Protein AF-A0A940V8A6-F1 (afdb_monomer)

Sequence (140 aa):
CRFSRRRGALGLLIIQAALVVFIVLPLGIALIGYVDSQMTLFRAGEFLDEVLPQASICLDPDAVANGGQPADPAAVERLIRLHLEATMPDVLRGRLSIESVAYACESGAIPVVSCTVEIRPFYGDQVVLTRSAELFLLPA

Solvent-accessible surface area (backbone atoms only — not comparable to full-atom values): 8063 Å² total; per-residue (Å²): 126,71,69,63,56,53,52,52,50,53,51,49,50,52,53,51,51,48,47,39,62,72,46,50,46,54,53,48,52,52,50,52,37,48,52,52,23,52,50,50,53,50,50,54,51,52,50,47,68,57,47,51,53,58,54,42,73,75,53,62,61,67,41,57,74,68,72,41,80,72,74,58,66,69,57,52,38,52,50,50,52,54,48,52,67,71,70,54,52,75,89,44,58,94,29,54,44,83,73,49,62,49,78,48,72,53,95,93,51,77,35,33,43,34,42,31,31,40,35,53,44,87,53,76,72,76,43,78,49,74,50,73,34,71,42,75,81,74,83,129

Secondary structure (DSSP, 8-state):
-HHHHHHHHHHHHHHHHHHIIIIIHHHHHHHHHHHHHHHHHHHHHHHHHHHHHHGGGGS-HHHHHTTPPPS-HHHHHHHHHHHHHHH--TTTTTTEEEEEEEEE--TTSPPEEEEEEEE--SSSS-EEEEEEEE------

Mean predicted aligned error: 12.28 Å

Radius of gyration: 25.86 Å; Cα contacts (8 Å, |Δi|>4): 145; chains: 1; bounding box: 54×24×81 Å

Foldseek 3Di:
DVVVVVVVVVVVVVVVVCCCVVPVVVVVVVVVLVVLLVVLVVVVVVLCVVLQQVLLVVWPLVCVVVVHDTDDQVVSFVVSVVSCVVPPDPSQVVQKDWPDWDWDDDVPDQIKIKTWIWGHGSDDDIDIDIDMDGNDDDDD

Nearest PDB structures (foldseek):
  2n6f-assembly1_A  TM=6.734E-01  e=2.182E+00  Homo sapiens
  6dr9-assembly1_A  TM=4.992E-01  e=1.409E+00  Yersinia pestis
  6dr7-assembly1_A  TM=5.445E-01  e=1.409E+00  Yersinia pestis
  6ta7-assembly3_C  TM=3.965E-01  e=3.378E+00  Homo sapiens
  3k7c-assembly2_B  TM=3.285E-01  e=7.148E+00  Campylobacter jejuni

Structure (mmCIF, N/CA/C/O backbone):
data_AF-A0A940V8A6-F1
#
_entry.id   AF-A0A940V8A6-F1
#
loop_
_atom_site.group_PDB
_atom_site.id
_atom_site.type_symbol
_atom_site.label_atom_id
_atom_site.label_alt_id
_atom_site.label_comp_id
_atom_site.label_asym_id
_atom_site.label_entity_id
_atom_site.label_seq_id
_atom_site.pdbx_PDB_ins_code
_atom_site.Cartn_x
_atom_site.Cartn_y
_atom_site.Cartn_z
_atom_site.occupancy
_atom_site.B_iso_or_equiv
_atom_site.auth_seq_id
_atom_site.auth_comp_id
_atom_site.auth_asym_id
_atom_site.auth_atom_id
_atom_site.pdbx_PDB_model_num
ATOM 1 N N . CYS A 1 1 ? 34.430 13.789 -51.206 1.00 51.25 1 CYS A N 1
ATOM 2 C CA . CYS A 1 1 ? 34.362 13.702 -49.724 1.00 51.25 1 CYS A CA 1
ATOM 3 C C . CYS A 1 1 ? 32.961 13.817 -49.077 1.00 51.25 1 CYS A C 1
ATOM 5 O O . CYS A 1 1 ? 32.877 13.681 -47.864 1.00 51.25 1 CYS A O 1
ATOM 7 N N . ARG A 1 2 ? 31.841 14.010 -49.806 1.00 50.94 2 ARG A N 1
ATOM 8 C CA . ARG A 1 2 ? 30.486 14.094 -49.190 1.00 50.94 2 ARG A CA 1
ATOM 9 C C . ARG A 1 2 ? 29.809 12.740 -48.900 1.00 50.94 2 ARG A C 1
ATOM 11 O O . ARG A 1 2 ? 28.994 12.660 -47.989 1.00 50.94 2 ARG A O 1
ATOM 18 N N . PHE A 1 3 ? 30.158 11.680 -49.632 1.00 46.31 3 PHE A N 1
ATOM 19 C CA . PHE A 1 3 ? 29.506 10.363 -49.515 1.00 46.31 3 PHE A CA 1
ATOM 20 C C . PHE A 1 3 ? 29.928 9.571 -48.260 1.00 46.31 3 PHE A C 1
ATOM 22 O O . PHE A 1 3 ? 29.106 8.893 -47.650 1.00 46.31 3 PHE A O 1
ATOM 29 N N . SER A 1 4 ? 31.186 9.719 -47.825 1.00 54.06 4 SER A N 1
ATOM 30 C CA . SER A 1 4 ? 31.716 9.097 -46.598 1.00 54.06 4 SER A CA 1
ATOM 31 C C . SER A 1 4 ? 31.097 9.705 -45.326 1.00 54.06 4 SER A C 1
ATOM 33 O O . SER A 1 4 ? 30.669 8.963 -44.445 1.00 54.06 4 SER A O 1
ATOM 35 N N . ARG A 1 5 ? 30.911 11.037 -45.273 1.00 54.81 5 ARG A N 1
ATOM 36 C CA . ARG A 1 5 ? 30.234 11.711 -44.144 1.00 54.81 5 ARG A CA 1
ATOM 37 C C . ARG A 1 5 ? 28.767 11.294 -43.975 1.00 54.81 5 ARG A C 1
ATOM 39 O O . ARG A 1 5 ? 28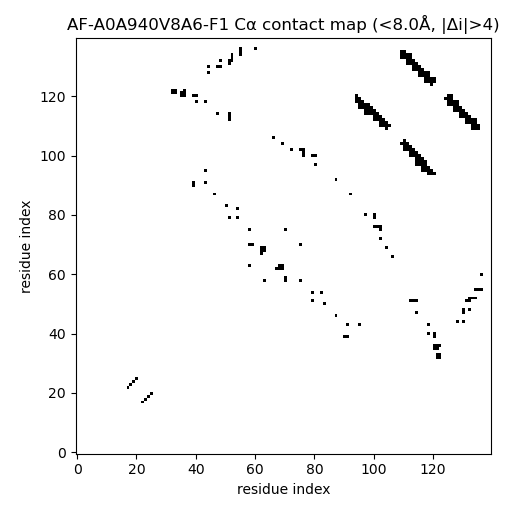.314 11.162 -42.846 1.00 54.81 5 ARG A O 1
ATOM 46 N N . ARG A 1 6 ? 28.031 11.049 -45.070 1.00 56.25 6 ARG A N 1
ATOM 47 C CA . ARG A 1 6 ? 26.626 10.589 -45.008 1.00 56.25 6 ARG A CA 1
ATOM 48 C C . ARG A 1 6 ? 26.488 9.152 -44.494 1.00 56.25 6 ARG A C 1
ATOM 50 O O . ARG A 1 6 ? 25.566 8.882 -43.735 1.00 56.25 6 ARG A O 1
ATOM 57 N N . ARG A 1 7 ? 27.410 8.250 -44.858 1.00 58.41 7 ARG A N 1
ATOM 58 C CA . ARG A 1 7 ? 27.439 6.875 -44.318 1.00 58.41 7 ARG A CA 1
ATOM 59 C C . ARG A 1 7 ? 27.826 6.846 -42.837 1.00 58.41 7 ARG A C 1
ATOM 61 O O . ARG A 1 7 ? 27.218 6.098 -42.083 1.00 58.41 7 ARG A O 1
ATOM 68 N N . GLY A 1 8 ? 28.759 7.705 -42.415 1.00 65.56 8 GLY A N 1
ATOM 69 C CA . GLY A 1 8 ? 29.091 7.886 -40.997 1.00 65.56 8 GLY A CA 1
ATOM 70 C C . GLY A 1 8 ? 27.910 8.402 -40.167 1.00 65.56 8 GLY A C 1
ATOM 71 O O . GLY A 1 8 ? 27.650 7.879 -39.090 1.00 65.56 8 GLY A O 1
ATOM 72 N N . ALA A 1 9 ? 27.143 9.363 -40.696 1.00 73.75 9 ALA A N 1
ATOM 73 C CA . ALA A 1 9 ? 25.949 9.889 -40.028 1.00 73.75 9 ALA A CA 1
ATOM 74 C C . ALA A 1 9 ? 24.815 8.853 -39.917 1.00 73.75 9 ALA A C 1
ATOM 76 O O . ALA A 1 9 ? 24.196 8.741 -38.865 1.00 73.75 9 ALA A O 1
ATOM 77 N N . LEU A 1 10 ? 24.572 8.060 -40.969 1.00 76.50 10 LEU A N 1
ATOM 78 C CA . LEU A 1 10 ? 23.595 6.962 -40.932 1.00 76.50 10 LEU A CA 1
ATOM 79 C C . LEU A 1 10 ? 23.984 5.876 -39.921 1.00 76.50 10 LEU A C 1
ATOM 81 O O . LEU A 1 10 ? 23.131 5.416 -39.170 1.00 76.50 10 LEU A O 1
ATOM 85 N N . GLY A 1 11 ? 25.267 5.503 -39.860 1.00 76.94 11 GLY A N 1
ATOM 86 C CA . GLY A 1 11 ? 25.763 4.558 -38.856 1.00 76.94 11 GLY A CA 1
ATOM 87 C C . GLY A 1 11 ? 25.581 5.077 -37.428 1.00 76.94 11 GLY A C 1
ATOM 88 O O . GLY A 1 11 ? 25.126 4.337 -36.561 1.00 76.94 11 GLY A O 1
ATOM 89 N N . LEU A 1 12 ? 25.855 6.364 -37.199 1.00 83.06 12 LEU A N 1
ATOM 90 C CA . LEU A 1 12 ? 25.670 6.995 -35.893 1.00 83.06 12 LEU A CA 1
ATOM 91 C C . LEU A 1 12 ? 24.193 7.017 -35.463 1.00 83.06 12 LEU A C 1
ATOM 93 O O . LEU A 1 12 ? 23.896 6.712 -34.314 1.00 83.06 12 LEU A O 1
ATOM 97 N N . LEU A 1 13 ? 23.268 7.296 -36.390 1.00 86.38 13 LEU A N 1
ATOM 98 C CA . LEU A 1 13 ? 21.825 7.257 -36.124 1.00 86.38 13 LEU A CA 1
ATOM 99 C C . LEU A 1 13 ? 21.336 5.852 -35.757 1.00 86.38 13 LEU A C 1
ATOM 101 O O . LEU A 1 13 ? 20.522 5.714 -34.850 1.00 86.38 13 LEU A O 1
ATOM 105 N N . ILE A 1 14 ? 21.841 4.810 -36.425 1.00 88.25 14 ILE A N 1
ATOM 106 C CA . ILE A 1 14 ? 21.484 3.417 -36.114 1.00 88.25 14 ILE A CA 1
ATOM 107 C C . ILE A 1 14 ? 21.997 3.031 -34.727 1.00 88.25 14 ILE A C 1
ATOM 109 O O . ILE A 1 14 ? 21.250 2.455 -33.942 1.00 88.25 14 ILE A O 1
ATOM 113 N N . ILE A 1 15 ? 23.245 3.380 -34.403 1.00 87.94 15 ILE A N 1
ATOM 114 C CA . ILE A 1 15 ? 23.818 3.126 -33.075 1.00 87.94 15 ILE A CA 1
ATOM 115 C C . ILE A 1 15 ? 23.013 3.865 -32.005 1.00 87.94 15 ILE A C 1
ATOM 117 O O . ILE A 1 15 ? 22.683 3.280 -30.980 1.00 87.94 15 ILE A O 1
ATOM 121 N N . GLN A 1 16 ? 22.646 5.123 -32.249 1.00 85.94 16 GLN A N 1
ATOM 122 C CA . GLN A 1 16 ? 21.858 5.917 -31.312 1.00 85.94 16 GLN A CA 1
ATOM 123 C C . GLN A 1 16 ? 20.445 5.349 -31.129 1.00 85.94 16 GLN A C 1
ATOM 125 O O . GLN A 1 16 ? 19.980 5.238 -29.999 1.00 85.94 16 GLN A O 1
ATOM 130 N N . ALA A 1 17 ? 19.786 4.923 -32.209 1.00 88.44 17 ALA A N 1
ATOM 131 C CA . ALA A 1 17 ? 18.489 4.258 -32.135 1.00 88.44 17 ALA A CA 1
ATOM 132 C C . ALA A 1 17 ? 18.576 2.932 -31.365 1.00 88.44 17 ALA A C 1
ATOM 134 O O . ALA A 1 17 ? 17.754 2.680 -30.490 1.00 88.44 17 ALA A O 1
ATOM 135 N N . ALA A 1 18 ? 19.602 2.119 -31.628 1.00 88.50 18 ALA A N 1
ATOM 136 C CA . ALA A 1 18 ? 19.841 0.883 -30.891 1.00 88.50 18 ALA A CA 1
ATOM 137 C C . ALA A 1 18 ? 20.090 1.160 -29.400 1.00 88.50 18 ALA A C 1
ATOM 139 O O . ALA A 1 18 ? 19.501 0.505 -28.547 1.00 88.50 18 ALA A O 1
ATOM 140 N N . LEU A 1 19 ? 20.892 2.170 -29.066 1.00 91.50 19 LEU A N 1
ATOM 141 C CA . LEU A 1 19 ? 21.164 2.556 -27.681 1.00 91.50 19 LEU A CA 1
ATOM 142 C C . LEU A 1 19 ? 19.881 3.011 -26.970 1.00 91.50 19 LEU A C 1
ATOM 144 O O . LEU A 1 19 ? 19.631 2.629 -25.829 1.00 91.50 19 LEU A O 1
ATOM 148 N N . VAL A 1 20 ? 19.018 3.758 -27.659 1.00 90.12 20 VAL A N 1
ATOM 149 C CA . VAL A 1 20 ? 17.714 4.147 -27.114 1.00 90.12 20 VAL A CA 1
ATOM 150 C C . VAL A 1 20 ? 16.826 2.925 -26.878 1.00 90.12 20 VAL A C 1
ATOM 152 O O . VAL A 1 20 ? 16.281 2.787 -25.791 1.00 90.12 20 VAL A O 1
ATOM 155 N N . VAL A 1 21 ? 16.707 2.018 -27.846 1.00 92.69 21 VAL A N 1
ATOM 156 C CA . VAL A 1 21 ? 15.806 0.857 -27.749 1.00 92.69 21 VAL A CA 1
ATOM 157 C C . VAL A 1 21 ? 16.290 -0.171 -26.726 1.00 92.69 21 VAL A C 1
ATOM 159 O O . VAL A 1 21 ? 15.478 -0.711 -25.984 1.00 92.69 21 VAL A O 1
ATOM 162 N N . PHE A 1 22 ? 17.593 -0.441 -26.669 1.00 91.81 22 PHE A N 1
ATOM 163 C CA . PHE A 1 22 ? 18.145 -1.506 -25.828 1.00 91.81 22 PHE A CA 1
ATOM 164 C C . PHE A 1 22 ? 18.612 -1.038 -24.454 1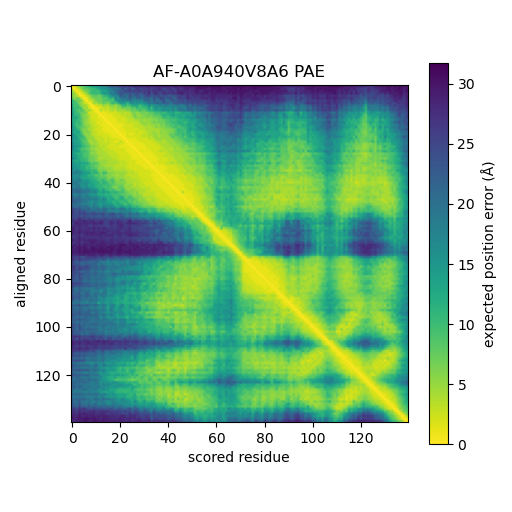.00 91.81 22 PHE A C 1
ATOM 166 O O . PHE A 1 22 ? 18.761 -1.870 -23.564 1.00 91.81 22 PHE A O 1
ATOM 173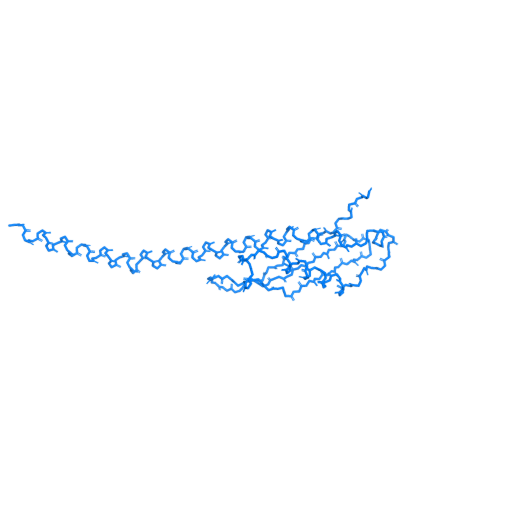 N N . ILE A 1 23 ? 18.854 0.261 -24.264 1.00 90.75 23 ILE A N 1
ATOM 174 C CA . ILE A 1 23 ? 19.335 0.792 -22.983 1.00 90.75 23 ILE A CA 1
ATOM 175 C C . ILE A 1 23 ? 18.329 1.780 -22.410 1.00 90.75 23 ILE A C 1
ATOM 177 O O . ILE A 1 23 ? 17.786 1.540 -21.337 1.00 90.75 23 ILE A O 1
ATOM 181 N N . VAL A 1 24 ? 18.049 2.877 -23.115 1.00 90.31 24 VAL A N 1
ATOM 182 C CA . VAL A 1 24 ? 17.253 3.980 -22.545 1.00 90.31 24 VAL A CA 1
ATOM 183 C C . VAL A 1 24 ? 15.808 3.561 -22.280 1.00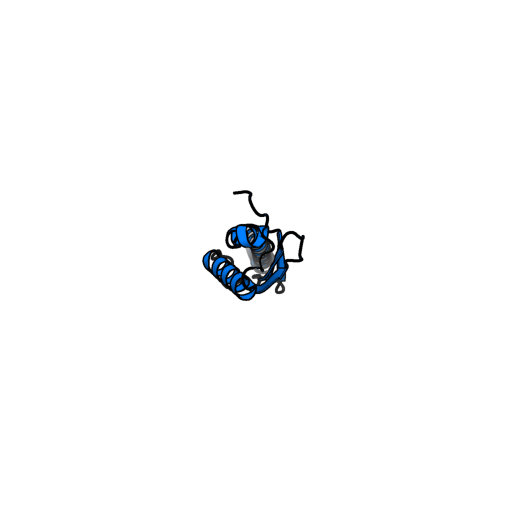 90.31 24 VAL A C 1
ATOM 185 O O . VAL A 1 24 ? 15.276 3.839 -21.210 1.00 90.31 24 VAL A O 1
ATOM 188 N N . LEU A 1 25 ? 15.179 2.876 -23.231 1.00 89.06 25 LEU A N 1
ATOM 189 C CA . LEU A 1 25 ? 13.790 2.444 -23.141 1.00 89.06 25 LEU A CA 1
ATOM 190 C C . LEU A 1 25 ? 13.560 1.435 -22.000 1.00 89.06 25 LEU A C 1
ATOM 192 O O . LEU A 1 25 ? 12.706 1.716 -21.160 1.00 89.06 25 LEU A O 1
ATOM 196 N N . PRO A 1 26 ? 14.299 0.309 -21.893 1.00 88.81 26 PRO A N 1
ATOM 197 C CA . PRO A 1 26 ? 14.103 -0.626 -20.788 1.00 88.81 26 PRO A CA 1
ATOM 198 C C . PRO A 1 26 ? 14.444 -0.001 -19.435 1.00 88.81 26 PRO A C 1
ATOM 200 O O . PRO A 1 26 ? 13.727 -0.249 -18.468 1.00 88.81 26 PRO A O 1
ATOM 203 N N . LEU A 1 27 ? 15.471 0.856 -19.360 1.00 89.50 27 LEU A N 1
ATOM 204 C CA . LEU A 1 27 ? 15.796 1.572 -18.126 1.00 89.50 27 LEU A CA 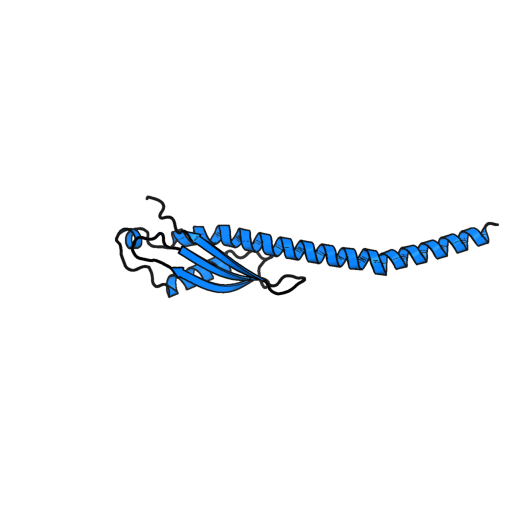1
ATOM 205 C C . LEU A 1 27 ? 14.666 2.530 -17.721 1.00 89.50 27 LEU A C 1
ATOM 207 O O . LEU A 1 27 ? 14.300 2.591 -16.551 1.00 89.50 27 LEU A O 1
ATOM 211 N N . GLY A 1 28 ? 14.082 3.244 -18.686 1.00 87.50 28 GLY A N 1
ATOM 212 C CA . GLY A 1 28 ? 12.943 4.131 -18.463 1.00 87.50 28 GLY A CA 1
ATOM 213 C C . GLY A 1 28 ? 11.703 3.378 -17.985 1.00 87.50 28 GLY A C 1
ATOM 214 O O . GLY A 1 28 ? 11.084 3.790 -17.008 1.00 87.50 28 GLY A O 1
ATOM 215 N N . ILE A 1 29 ? 11.373 2.247 -18.616 1.00 87.69 29 ILE A N 1
ATOM 216 C CA . ILE A 1 29 ? 10.250 1.389 -18.203 1.00 87.69 29 ILE A CA 1
ATOM 217 C C . ILE A 1 29 ? 10.473 0.858 -16.782 1.00 87.69 29 ILE A C 1
ATOM 219 O O . ILE A 1 29 ? 9.567 0.942 -15.954 1.00 87.69 29 ILE A O 1
ATOM 223 N N . ALA A 1 30 ? 11.678 0.367 -16.478 1.00 84.31 30 ALA A N 1
ATOM 224 C CA . ALA A 1 30 ? 12.018 -0.130 -15.148 1.00 84.31 30 ALA A CA 1
ATOM 225 C C . ALA A 1 30 ? 11.919 0.973 -14.084 1.00 84.31 30 ALA A C 1
ATOM 227 O O . ALA A 1 30 ? 11.360 0.747 -13.013 1.00 84.31 30 ALA A O 1
ATOM 228 N N . LEU A 1 31 ? 12.405 2.181 -14.389 1.00 87.56 31 LEU A N 1
ATOM 229 C CA . LEU A 1 31 ? 12.341 3.317 -13.473 1.00 87.56 31 LEU A CA 1
ATOM 230 C C . LEU A 1 31 ? 10.894 3.750 -13.209 1.00 87.56 31 LEU A C 1
ATOM 232 O O . LEU A 1 31 ? 10.527 3.966 -12.057 1.00 87.56 31 LEU A O 1
ATOM 236 N N . ILE A 1 32 ? 10.063 3.838 -14.251 1.00 86.94 32 ILE A N 1
ATOM 237 C CA . ILE A 1 32 ? 8.639 4.173 -14.112 1.00 86.94 32 ILE A CA 1
ATOM 238 C C . ILE A 1 32 ? 7.928 3.115 -13.261 1.00 86.94 32 ILE A C 1
ATOM 240 O O . ILE A 1 32 ? 7.214 3.471 -12.329 1.00 86.94 32 ILE A O 1
ATOM 244 N N . GLY A 1 33 ? 8.163 1.826 -13.529 1.00 83.56 33 GLY A N 1
ATOM 245 C CA . GLY A 1 33 ? 7.578 0.732 -12.750 1.00 83.56 33 GLY A CA 1
ATOM 246 C C . GLY A 1 33 ? 8.015 0.737 -11.282 1.00 83.56 33 GLY A C 1
ATOM 247 O O . GLY A 1 33 ? 7.202 0.490 -10.389 1.00 83.56 33 GLY A O 1
ATOM 248 N N . TYR A 1 34 ? 9.281 1.072 -11.018 1.00 82.62 34 TYR A N 1
ATOM 249 C CA . TYR A 1 34 ? 9.803 1.219 -9.661 1.00 82.62 34 TYR A CA 1
ATOM 250 C C . TYR A 1 34 ? 9.140 2.384 -8.917 1.00 82.62 34 TYR A C 1
ATOM 252 O O . TYR A 1 34 ? 8.666 2.209 -7.795 1.00 82.62 34 TYR A O 1
ATOM 260 N N . VAL A 1 35 ? 9.060 3.561 -9.546 1.00 85.56 35 VAL A N 1
ATOM 261 C CA . VAL A 1 35 ? 8.426 4.747 -8.951 1.00 85.56 35 VAL A CA 1
ATOM 262 C C . VAL A 1 35 ? 6.934 4.510 -8.703 1.00 85.56 35 VAL A C 1
ATOM 264 O O . VAL A 1 35 ? 6.450 4.843 -7.624 1.00 85.56 35 VAL A O 1
ATOM 267 N N . ASP A 1 36 ? 6.216 3.884 -9.641 1.00 83.81 36 ASP A N 1
ATOM 268 C CA . ASP A 1 36 ? 4.798 3.525 -9.469 1.00 83.81 36 ASP A CA 1
ATOM 269 C C . ASP A 1 36 ? 4.590 2.583 -8.274 1.00 83.81 36 ASP A C 1
ATOM 271 O O . ASP A 1 36 ? 3.692 2.783 -7.454 1.00 83.81 36 ASP A O 1
ATOM 275 N N . SER A 1 37 ? 5.469 1.589 -8.127 1.00 79.88 37 SER A N 1
ATOM 276 C CA . SER A 1 37 ? 5.417 0.627 -7.021 1.00 79.88 37 SER A CA 1
ATOM 277 C C . SER A 1 37 ? 5.664 1.304 -5.669 1.00 79.88 37 SER A C 1
ATOM 279 O O . SER A 1 37 ? 4.904 1.086 -4.727 1.00 79.88 37 SER A O 1
ATOM 281 N N . GLN A 1 38 ? 6.662 2.189 -5.581 1.00 82.62 38 GLN A N 1
ATOM 282 C CA . GLN A 1 38 ? 6.931 2.973 -4.369 1.00 82.62 38 GLN A CA 1
ATOM 283 C C . GLN A 1 38 ? 5.769 3.912 -4.024 1.00 82.62 38 GLN A C 1
ATOM 285 O O . GLN A 1 38 ? 5.352 3.987 -2.870 1.00 82.62 38 GLN A O 1
ATOM 290 N N . MET A 1 39 ? 5.192 4.581 -5.025 1.00 84.62 39 MET A N 1
ATOM 291 C CA . MET A 1 39 ? 4.044 5.464 -4.820 1.00 84.62 39 MET A CA 1
ATOM 292 C C . MET A 1 39 ? 2.804 4.686 -4.361 1.00 84.62 39 MET A C 1
ATOM 294 O O . MET A 1 39 ? 2.056 5.169 -3.514 1.00 84.62 39 MET A O 1
ATOM 298 N N . THR A 1 40 ? 2.598 3.472 -4.883 1.00 82.12 40 THR A N 1
ATOM 299 C CA . THR A 1 40 ? 1.514 2.571 -4.458 1.00 82.12 40 THR A CA 1
ATOM 300 C C . THR A 1 40 ? 1.677 2.187 -2.988 1.00 82.12 40 THR A C 1
ATOM 302 O O . THR A 1 40 ? 0.719 2.292 -2.228 1.00 82.12 40 THR A O 1
ATOM 305 N N . LEU A 1 41 ? 2.889 1.803 -2.567 1.00 82.56 41 LEU A N 1
ATOM 306 C CA . LEU A 1 41 ? 3.187 1.473 -1.169 1.00 82.56 41 LEU A CA 1
ATOM 307 C C . LEU A 1 41 ? 2.970 2.671 -0.240 1.00 82.56 41 LEU A C 1
ATOM 309 O O . LEU A 1 41 ? 2.345 2.530 0.809 1.00 82.56 41 LEU A O 1
ATOM 313 N N . PHE A 1 42 ? 3.446 3.852 -0.640 1.00 84.19 42 PHE A N 1
ATOM 314 C CA . PHE A 1 42 ? 3.277 5.072 0.142 1.00 84.19 42 PHE A CA 1
ATOM 315 C C . PHE A 1 42 ? 1.796 5.426 0.316 1.00 84.19 42 PHE A C 1
ATOM 317 O O . PHE A 1 42 ? 1.339 5.609 1.440 1.00 84.19 42 PHE A O 1
ATOM 324 N N . ARG A 1 43 ? 1.024 5.426 -0.779 1.00 83.69 43 ARG A N 1
ATOM 325 C CA . ARG A 1 43 ? -0.420 5.704 -0.747 1.00 83.69 43 ARG A CA 1
ATOM 326 C C . ARG A 1 43 ? -1.207 4.667 0.043 1.00 83.69 43 ARG A C 1
ATOM 328 O O . ARG A 1 43 ? -2.174 5.028 0.696 1.00 83.69 43 ARG A O 1
ATOM 335 N N . ALA A 1 44 ? -0.821 3.395 -0.019 1.00 79.81 44 ALA A N 1
ATOM 336 C CA . ALA A 1 44 ? -1.443 2.349 0.786 1.00 79.81 44 ALA A CA 1
ATOM 337 C C . ALA A 1 44 ? -1.203 2.566 2.285 1.00 79.81 44 ALA A C 1
ATOM 339 O O . ALA A 1 44 ? -2.123 2.399 3.080 1.00 79.81 44 ALA A O 1
ATOM 340 N N . GLY A 1 45 ? 0.016 2.970 2.660 1.00 81.44 45 GLY A N 1
ATOM 341 C CA . GLY A 1 45 ? 0.343 3.335 4.036 1.00 81.44 45 GLY A CA 1
ATOM 342 C C . GLY A 1 45 ? -0.446 4.552 4.513 1.00 81.44 45 GLY A C 1
ATOM 343 O O . GLY A 1 45 ? -1.089 4.474 5.550 1.00 81.44 45 GLY A O 1
ATOM 344 N N . GLU A 1 46 ? -0.451 5.629 3.727 1.00 84.88 46 GLU A N 1
ATOM 345 C CA . GLU A 1 46 ? -1.192 6.860 4.032 1.00 84.88 46 GLU A CA 1
ATOM 346 C C . GLU A 1 46 ? -2.703 6.603 4.148 1.00 84.88 46 GLU A C 1
ATOM 348 O O . GLU A 1 46 ? -3.332 7.049 5.101 1.00 84.88 46 GLU A O 1
ATOM 353 N N . PHE A 1 47 ? -3.271 5.801 3.243 1.00 81.62 47 PHE A N 1
ATOM 354 C CA . PHE A 1 47 ? -4.678 5.405 3.291 1.00 81.62 47 PHE A CA 1
ATOM 355 C C . PHE A 1 47 ? -5.023 4.626 4.566 1.00 81.62 47 PHE A C 1
ATOM 357 O O . PHE A 1 47 ? -6.043 4.890 5.197 1.00 81.62 47 PHE A O 1
ATOM 364 N N . LEU A 1 48 ? -4.177 3.676 4.973 1.00 77.44 48 LEU A N 1
ATOM 365 C CA . LEU A 1 48 ? -4.387 2.948 6.223 1.00 77.44 48 LEU A CA 1
ATOM 366 C C . LEU A 1 48 ? -4.249 3.857 7.442 1.00 77.44 48 LEU A C 1
ATOM 368 O O . LEU A 1 48 ? -5.074 3.764 8.347 1.00 77.44 48 LEU A O 1
ATOM 372 N N . ASP A 1 49 ? -3.247 4.736 7.450 1.00 80.31 49 ASP A N 1
ATOM 373 C CA . ASP A 1 49 ? -3.030 5.704 8.525 1.00 80.31 49 ASP A CA 1
ATOM 374 C C . ASP A 1 49 ? -4.208 6.703 8.636 1.00 80.31 49 ASP A C 1
ATOM 376 O O . ASP A 1 49 ? -4.504 7.165 9.735 1.00 80.31 49 ASP A O 1
ATOM 380 N N . GLU A 1 50 ? -4.925 7.001 7.543 1.00 78.88 50 GLU A N 1
ATOM 381 C CA . GLU A 1 50 ? -6.128 7.851 7.543 1.00 78.88 50 GLU A CA 1
ATOM 382 C C . GLU A 1 50 ? -7.399 7.097 7.979 1.00 78.88 50 GLU A C 1
ATOM 384 O O . GLU A 1 50 ? -8.192 7.612 8.770 1.00 78.88 50 GLU A O 1
ATOM 389 N N . VAL A 1 51 ? -7.602 5.868 7.494 1.00 73.75 51 VAL A N 1
ATOM 390 C CA . VAL A 1 51 ? -8.849 5.111 7.708 1.00 73.75 51 VAL A CA 1
ATOM 391 C C . VAL A 1 51 ? -8.906 4.432 9.077 1.00 73.75 51 VAL A C 1
ATOM 393 O O . VAL A 1 51 ? -9.962 4.414 9.711 1.00 73.75 51 VAL A O 1
ATOM 396 N N . LEU A 1 52 ? -7.788 3.882 9.562 1.00 72.06 52 LEU A N 1
ATOM 397 C CA . LEU A 1 52 ? -7.720 3.190 10.855 1.00 72.06 52 LEU A CA 1
ATOM 398 C C . LEU A 1 52 ? -8.209 4.046 12.040 1.00 72.06 52 LEU A C 1
ATOM 400 O O . LEU A 1 52 ? -9.049 3.563 12.801 1.00 72.06 52 LEU A O 1
ATOM 404 N N . PRO A 1 53 ? -7.758 5.303 12.214 1.00 66.88 53 PRO A N 1
ATOM 405 C CA . PRO A 1 53 ? -8.263 6.151 13.287 1.00 66.88 53 PRO A CA 1
ATOM 406 C C . PRO A 1 53 ? -9.707 6.603 13.052 1.00 66.88 53 PRO A C 1
ATOM 408 O O . PRO A 1 53 ? -10.423 6.806 14.023 1.00 66.88 53 PRO A O 1
ATOM 411 N N . GLN A 1 54 ? -10.199 6.713 11.814 1.00 61.53 54 GLN A N 1
ATOM 412 C CA . GLN A 1 54 ? -11.617 7.023 11.571 1.00 61.53 54 GLN A CA 1
ATOM 413 C C . GLN A 1 54 ? -12.539 5.856 11.941 1.00 61.53 54 GLN A C 1
ATOM 415 O O . GLN A 1 54 ? -13.631 6.077 12.462 1.00 61.53 54 GLN A O 1
ATOM 420 N N . ALA A 1 55 ? -12.080 4.613 11.777 1.00 57.72 55 ALA A N 1
ATOM 421 C CA . ALA A 1 55 ? -12.805 3.435 12.245 1.00 57.72 55 ALA A CA 1
ATOM 422 C C . ALA A 1 55 ? -12.949 3.383 13.782 1.00 57.72 55 ALA A C 1
ATOM 424 O O . ALA A 1 55 ? -13.825 2.678 14.286 1.00 57.72 55 ALA A O 1
ATOM 425 N N . SER A 1 56 ? -12.155 4.166 14.529 1.00 56.12 56 SER A N 1
ATOM 426 C CA . SER A 1 56 ? -12.309 4.312 15.984 1.00 56.12 56 SER A CA 1
ATOM 427 C C . SER A 1 56 ? -13.631 4.949 16.406 1.00 56.12 56 SER A C 1
ATOM 429 O O . SER A 1 56 ? -14.148 4.635 17.474 1.00 56.12 56 SER A O 1
ATOM 431 N N . ILE A 1 57 ? -14.219 5.775 15.534 1.00 53.28 57 ILE A N 1
ATOM 432 C CA . ILE A 1 57 ? -15.487 6.481 15.767 1.00 53.28 57 ILE A CA 1
ATOM 433 C C . ILE A 1 57 ? -16.661 5.488 15.851 1.00 53.28 57 ILE A C 1
ATOM 435 O O . ILE A 1 57 ? -17.723 5.811 16.374 1.00 53.28 57 ILE A O 1
ATOM 439 N N . CYS A 1 58 ? -16.481 4.261 15.354 1.00 52.84 58 CYS A N 1
ATOM 440 C CA . CYS A 1 58 ? -17.509 3.223 15.358 1.00 52.84 58 CYS A CA 1
ATOM 441 C C . CYS A 1 58 ? -17.516 2.349 16.623 1.00 52.84 58 CYS A C 1
ATOM 443 O O . CYS A 1 58 ? -18.329 1.428 16.712 1.00 52.84 58 CYS A O 1
ATOM 445 N N . LEU A 1 59 ? -16.630 2.607 17.586 1.00 58.56 59 LEU A N 1
ATOM 446 C CA . LEU A 1 59 ? -16.680 1.983 18.905 1.00 58.56 59 LEU A CA 1
ATOM 447 C C . LEU A 1 59 ? -17.609 2.797 19.794 1.00 58.56 59 LEU A C 1
ATOM 449 O O . LEU A 1 59 ? -17.472 4.012 19.855 1.00 58.56 59 LEU A O 1
ATOM 453 N N . ASP A 1 60 ? -18.538 2.127 20.476 1.00 55.81 60 ASP A N 1
ATOM 454 C CA . ASP A 1 60 ? -19.422 2.766 21.450 1.00 55.81 60 ASP A CA 1
ATOM 455 C C . ASP A 1 60 ? -18.570 3.330 22.607 1.00 55.81 60 ASP A C 1
ATOM 457 O O . ASP A 1 60 ? -18.039 2.553 23.414 1.00 55.81 60 ASP A O 1
ATOM 461 N N . PRO A 1 61 ? -18.376 4.661 22.670 1.00 53.56 61 PRO A N 1
ATOM 462 C CA . PRO A 1 61 ? -17.450 5.267 23.615 1.00 53.56 61 PRO A CA 1
ATOM 463 C C . PRO A 1 61 ? -17.937 5.098 25.056 1.00 53.56 61 PRO A C 1
ATOM 465 O O . PRO A 1 61 ? -17.115 4.984 25.965 1.00 53.56 61 PRO A O 1
ATOM 468 N N . ASP A 1 62 ? -19.254 4.992 25.259 1.00 53.50 62 ASP A N 1
ATOM 469 C CA . ASP A 1 62 ? -19.870 4.794 26.566 1.00 53.50 62 ASP A CA 1
ATOM 470 C C . ASP A 1 62 ? -19.691 3.351 27.051 1.00 53.50 62 ASP A C 1
ATOM 472 O O . ASP A 1 62 ? -19.438 3.121 28.235 1.00 53.50 62 ASP A O 1
ATOM 476 N N . ALA A 1 63 ? -19.754 2.359 26.158 1.00 52.59 63 ALA A N 1
ATOM 477 C CA . ALA A 1 63 ? -19.481 0.966 26.516 1.00 52.59 63 ALA A CA 1
ATOM 478 C C . ALA A 1 63 ? -18.008 0.757 26.906 1.00 52.59 63 ALA A C 1
ATOM 480 O O . ALA A 1 63 ? -17.728 0.090 27.901 1.00 52.59 63 ALA A O 1
ATOM 481 N N . VAL A 1 64 ? -17.071 1.376 26.180 1.00 55.22 64 VAL A N 1
ATOM 482 C CA . VAL A 1 64 ? -15.630 1.283 26.475 1.00 55.22 64 VAL A CA 1
ATOM 483 C C . VAL A 1 64 ? -15.272 2.054 27.753 1.00 55.22 64 VAL A C 1
ATOM 485 O O . VAL A 1 64 ? -14.541 1.532 28.597 1.00 55.22 64 VAL A O 1
ATOM 488 N N . ALA A 1 65 ? -15.822 3.258 27.952 1.00 52.12 65 ALA A N 1
ATOM 489 C CA . ALA A 1 65 ? -15.570 4.071 29.146 1.00 52.12 65 ALA A CA 1
ATOM 490 C C . ALA A 1 65 ? -16.123 3.440 30.438 1.00 52.12 65 ALA A C 1
ATOM 492 O O . ALA A 1 65 ? -15.541 3.615 31.508 1.00 52.12 65 ALA A O 1
ATOM 493 N N . ASN A 1 66 ? -17.210 2.668 30.346 1.00 53.22 66 ASN A N 1
ATOM 494 C CA . ASN A 1 66 ? -17.829 1.997 31.492 1.00 53.22 66 ASN A CA 1
ATOM 495 C C . ASN A 1 66 ? -17.245 0.602 31.792 1.00 53.22 66 ASN A C 1
ATOM 497 O O . ASN A 1 66 ? -17.810 -0.138 32.599 1.00 53.22 66 ASN A O 1
ATOM 501 N N . GLY A 1 67 ? -16.134 0.213 31.148 1.00 48.47 67 GLY A N 1
ATOM 502 C CA . GLY A 1 67 ? -15.566 -1.136 31.283 1.00 48.47 67 GLY A CA 1
ATOM 503 C C . GLY A 1 67 ? -16.495 -2.233 30.750 1.00 48.47 67 GLY A C 1
ATOM 504 O O . GLY A 1 67 ? -16.353 -3.403 31.111 1.00 48.47 67 GLY A O 1
ATOM 505 N N . GLY A 1 68 ? -17.469 -1.844 29.925 1.00 46.44 68 GLY A N 1
ATOM 506 C CA . GLY A 1 68 ? -18.363 -2.736 29.217 1.00 46.44 68 GLY A CA 1
ATOM 507 C C . GLY A 1 68 ? -17.585 -3.590 28.227 1.00 46.44 68 GLY A C 1
ATOM 508 O O . GLY A 1 68 ? -16.530 -3.213 27.717 1.00 46.44 68 GLY A O 1
ATOM 509 N N . GLN A 1 69 ? -18.104 -4.790 27.991 1.00 49.75 69 GLN A N 1
ATOM 510 C CA . GLN A 1 69 ? -17.489 -5.737 27.077 1.00 49.75 69 GLN A CA 1
ATOM 511 C C . GLN A 1 69 ? -17.420 -5.100 25.678 1.00 49.75 69 GLN A C 1
ATOM 513 O O . GLN A 1 69 ? -18.437 -4.571 25.218 1.00 49.75 69 GLN A O 1
ATOM 518 N N . PRO A 1 70 ? -16.242 -5.100 25.027 1.00 52.75 70 PRO A N 1
ATOM 519 C CA . PRO A 1 70 ? -16.069 -4.441 23.742 1.00 52.75 70 PRO A CA 1
ATOM 520 C C . PRO A 1 70 ? -17.061 -5.016 22.731 1.00 52.75 70 PRO A C 1
ATOM 522 O O . PRO A 1 70 ? -17.423 -6.195 22.809 1.00 52.75 70 PRO A O 1
ATOM 525 N N . ALA A 1 71 ? -17.507 -4.175 21.794 1.00 56.03 71 ALA A N 1
ATOM 526 C CA . ALA A 1 71 ? -18.297 -4.612 20.650 1.00 56.03 71 ALA A CA 1
ATOM 527 C C . ALA A 1 71 ? -17.671 -5.883 20.053 1.00 56.03 71 ALA A C 1
ATOM 529 O O . ALA A 1 71 ? -16.446 -5.958 19.945 1.00 56.03 71 ALA A O 1
ATOM 530 N N . ASP A 1 72 ? -18.507 -6.878 19.724 1.00 64.88 72 ASP A N 1
ATOM 531 C CA . ASP A 1 72 ? -18.082 -8.182 19.199 1.00 64.88 72 ASP A CA 1
ATOM 532 C C . ASP A 1 72 ? -16.896 -8.000 18.229 1.00 64.88 72 ASP A C 1
ATOM 534 O O . ASP A 1 72 ? -17.052 -7.301 17.222 1.00 64.88 72 ASP A O 1
ATOM 538 N N . PRO A 1 73 ? -15.701 -8.554 18.519 1.00 65.38 73 PRO A N 1
ATOM 539 C CA . PRO A 1 73 ? -14.506 -8.307 17.714 1.00 65.38 73 PRO A CA 1
ATOM 540 C C . PRO A 1 73 ? -14.721 -8.691 16.245 1.00 65.38 73 PRO A C 1
ATOM 542 O O . PRO A 1 73 ? -14.174 -8.044 15.353 1.00 65.38 73 PRO A O 1
ATOM 545 N N . ALA A 1 74 ? -15.592 -9.671 15.978 1.00 71.31 74 ALA A N 1
ATOM 546 C CA . ALA A 1 74 ? -15.992 -10.038 14.624 1.00 71.31 74 ALA A CA 1
ATOM 547 C C . ALA A 1 74 ? -16.855 -8.962 13.936 1.00 71.31 74 ALA A C 1
ATOM 549 O O . ALA A 1 74 ? -16.787 -8.791 12.717 1.00 71.31 74 ALA A O 1
ATOM 550 N N . ALA A 1 75 ? -17.672 -8.223 14.689 1.00 68.81 75 ALA A N 1
ATOM 551 C CA . ALA A 1 75 ? -18.441 -7.094 14.175 1.00 68.81 75 ALA A CA 1
ATOM 552 C C . ALA A 1 75 ? -17.538 -5.888 13.875 1.00 68.81 75 ALA A C 1
ATOM 554 O O . ALA A 1 75 ? -17.697 -5.266 12.825 1.00 68.81 75 ALA A O 1
ATOM 555 N N . VAL A 1 76 ? -16.555 -5.611 14.740 1.00 68.44 76 VAL A N 1
ATOM 556 C CA . VAL A 1 76 ? -15.546 -4.557 14.532 1.00 68.44 76 VAL A CA 1
ATOM 557 C C . VAL A 1 76 ? -14.694 -4.862 13.297 1.00 68.44 76 VAL A C 1
ATOM 559 O O . VAL A 1 76 ? -14.561 -4.009 12.422 1.00 68.44 76 VAL A O 1
ATOM 562 N N . GLU A 1 77 ? -14.206 -6.099 13.156 1.00 71.50 77 GLU A N 1
ATOM 563 C CA . GLU A 1 77 ? -13.482 -6.541 11.958 1.00 71.50 77 GLU A CA 1
ATOM 564 C C . GLU A 1 77 ? -14.323 -6.361 10.685 1.00 71.50 77 GLU A C 1
ATOM 566 O O . GLU A 1 77 ? -13.841 -5.803 9.697 1.00 71.50 77 GLU A O 1
ATOM 571 N N . ARG A 1 78 ? -15.586 -6.813 10.692 1.00 73.62 78 ARG A N 1
ATOM 572 C CA . ARG A 1 78 ? -16.477 -6.678 9.528 1.00 73.62 78 ARG A CA 1
ATOM 573 C C . ARG A 1 78 ? -16.684 -5.225 9.135 1.00 73.62 78 ARG A C 1
ATOM 575 O O . ARG A 1 78 ? -16.699 -4.925 7.945 1.00 73.62 78 ARG A O 1
ATOM 582 N N . LEU A 1 79 ? -16.851 -4.340 10.110 1.00 70.56 79 LEU A N 1
ATOM 583 C CA . LEU A 1 79 ? -17.115 -2.929 9.865 1.00 70.56 79 LEU A CA 1
ATOM 584 C C . LEU A 1 79 ? -15.866 -2.222 9.326 1.00 70.56 79 LEU A C 1
ATOM 586 O O . LEU A 1 79 ? -15.964 -1.509 8.329 1.00 70.56 79 LEU A O 1
ATOM 590 N N . ILE A 1 80 ? -14.688 -2.505 9.895 1.00 73.12 80 ILE A N 1
ATOM 591 C CA . ILE A 1 80 ? -13.398 -2.022 9.379 1.00 73.12 80 ILE A CA 1
ATOM 592 C C . ILE A 1 80 ? -13.188 -2.498 7.944 1.00 73.12 80 ILE A C 1
ATOM 594 O O . ILE A 1 80 ? -12.836 -1.699 7.080 1.00 73.12 80 ILE A O 1
ATOM 598 N N . ARG A 1 81 ? -13.452 -3.779 7.662 1.00 76.69 81 ARG A N 1
ATOM 599 C CA . ARG A 1 81 ? -13.335 -4.332 6.310 1.00 76.69 81 ARG A CA 1
ATOM 600 C C . ARG A 1 81 ? -14.271 -3.621 5.332 1.00 76.69 81 ARG A C 1
ATOM 602 O O . ARG A 1 81 ? -13.832 -3.207 4.266 1.00 76.69 81 ARG A O 1
ATOM 609 N N . LEU A 1 82 ? -15.532 -3.432 5.713 1.00 77.25 82 LEU A N 1
ATOM 610 C CA . LEU A 1 82 ? -16.538 -2.788 4.870 1.00 77.25 82 LEU A CA 1
ATOM 611 C C . LEU A 1 82 ? -16.198 -1.313 4.611 1.00 77.25 82 LEU A C 1
ATOM 613 O O . LEU A 1 82 ? -16.382 -0.823 3.499 1.00 77.25 82 LEU A O 1
ATOM 617 N N . HIS A 1 83 ? -15.649 -0.620 5.610 1.00 73.81 83 HIS A N 1
ATOM 618 C CA . HIS A 1 83 ? -15.199 0.758 5.464 1.00 73.81 83 HIS A CA 1
ATOM 619 C C . HIS A 1 83 ? -13.944 0.856 4.585 1.00 73.81 83 HIS A C 1
ATOM 621 O O . HIS A 1 83 ? -13.919 1.649 3.650 1.00 73.81 83 HIS A O 1
ATOM 627 N N . LEU A 1 84 ? -12.947 -0.008 4.793 1.00 75.00 84 LEU A N 1
ATOM 628 C CA . LEU A 1 84 ? -11.760 -0.080 3.936 1.00 75.00 84 LEU A CA 1
ATOM 629 C C . LEU A 1 84 ? -12.125 -0.356 2.474 1.00 75.00 84 LEU A C 1
ATOM 631 O O . LEU A 1 84 ? -11.583 0.293 1.586 1.00 75.00 84 LEU A O 1
ATOM 635 N N . GLU A 1 85 ? -13.052 -1.280 2.212 1.00 77.50 85 GLU A N 1
ATOM 636 C CA . GLU A 1 85 ? -13.524 -1.595 0.859 1.00 77.50 85 GLU A CA 1
ATOM 637 C C . GLU A 1 85 ? -14.302 -0.434 0.216 1.00 77.50 85 GLU A C 1
ATOM 639 O O . GLU A 1 85 ? -14.176 -0.202 -0.990 1.00 77.50 85 GLU A O 1
ATOM 644 N N . ALA A 1 86 ? -15.082 0.312 1.006 1.00 77.50 86 ALA A N 1
ATOM 645 C CA . ALA A 1 86 ? -15.874 1.443 0.528 1.00 77.50 86 ALA A CA 1
ATOM 646 C C . ALA A 1 86 ? -15.016 2.671 0.189 1.00 77.50 86 ALA A C 1
ATOM 648 O O . ALA A 1 86 ? -15.280 3.344 -0.808 1.00 77.50 86 ALA A O 1
ATOM 649 N N . THR A 1 87 ? -13.987 2.949 0.992 1.00 76.69 87 THR A N 1
ATOM 650 C CA . THR A 1 87 ? -13.141 4.145 0.854 1.00 76.69 87 THR A CA 1
ATOM 651 C C . THR A 1 87 ? -11.883 3.885 0.014 1.00 76.69 87 THR A C 1
ATOM 653 O O . THR A 1 87 ? -11.102 4.806 -0.218 1.00 76.69 87 THR A O 1
ATOM 656 N N . MET A 1 88 ? -11.673 2.649 -0.466 1.00 76.81 88 MET A N 1
ATOM 657 C CA . MET A 1 88 ? -10.461 2.257 -1.192 1.00 76.81 88 MET A CA 1
ATOM 658 C C . MET A 1 88 ? -10.262 3.077 -2.481 1.00 76.81 88 MET A C 1
ATOM 660 O O . MET A 1 88 ? -11.101 3.010 -3.386 1.00 76.81 88 MET A O 1
ATOM 664 N N . PRO A 1 89 ? -9.123 3.780 -2.632 1.00 77.31 89 PRO A N 1
ATOM 665 C CA . PRO A 1 89 ? -8.775 4.473 -3.864 1.00 77.31 89 PRO A CA 1
ATOM 666 C C . PRO A 1 89 ? -8.636 3.499 -5.038 1.00 77.31 89 PRO A C 1
ATOM 668 O O . PRO A 1 89 ? -8.047 2.427 -4.896 1.00 77.31 89 PRO A O 1
ATOM 671 N N . ASP A 1 90 ? -9.059 3.909 -6.236 1.00 79.44 90 ASP A N 1
ATOM 672 C CA . ASP A 1 90 ? -8.975 3.071 -7.446 1.00 79.44 90 ASP A CA 1
ATOM 673 C C . ASP A 1 90 ? -7.547 2.606 -7.772 1.00 79.44 90 ASP A C 1
ATOM 675 O O . ASP A 1 90 ? -7.351 1.530 -8.327 1.00 79.44 90 ASP A O 1
ATOM 679 N N . VAL A 1 91 ? -6.537 3.390 -7.386 1.00 73.06 91 VAL A N 1
ATOM 680 C CA . VAL A 1 91 ? -5.115 3.051 -7.579 1.00 73.06 91 VAL A CA 1
ATOM 681 C C . VAL A 1 91 ? -4.684 1.852 -6.720 1.00 73.06 91 VAL A C 1
ATOM 683 O O . VAL A 1 91 ? -3.760 1.129 -7.088 1.00 73.06 91 VAL A O 1
ATOM 686 N N . LEU A 1 92 ? -5.357 1.628 -5.589 1.00 74.44 92 LEU A N 1
ATOM 687 C CA . LEU A 1 92 ? -5.122 0.505 -4.677 1.00 74.44 92 LEU A CA 1
ATOM 688 C C . LEU A 1 92 ? -6.088 -0.660 -4.941 1.00 74.44 92 LEU A C 1
ATOM 690 O O . LEU A 1 92 ? -5.803 -1.801 -4.571 1.00 74.44 92 LEU A O 1
ATOM 694 N N . ARG A 1 93 ? -7.204 -0.403 -5.632 1.00 77.88 93 ARG A N 1
ATOM 695 C CA . ARG A 1 93 ? -8.222 -1.403 -5.963 1.00 77.88 93 ARG A CA 1
ATOM 696 C C . ARG A 1 93 ? -7.631 -2.512 -6.842 1.00 77.88 93 ARG A C 1
ATOM 698 O O . ARG A 1 93 ? -7.051 -2.265 -7.895 1.00 77.88 93 ARG A O 1
ATOM 705 N N . GLY A 1 94 ? -7.755 -3.758 -6.385 1.00 75.31 94 GLY A N 1
ATOM 706 C CA . GLY A 1 94 ? -7.175 -4.935 -7.048 1.00 75.31 94 GLY A CA 1
ATOM 707 C C . GLY A 1 94 ? -5.662 -5.109 -6.853 1.00 75.31 94 GLY A C 1
ATOM 708 O O . GLY A 1 94 ? -5.120 -6.138 -7.254 1.00 75.31 94 GLY A O 1
ATOM 709 N N . ARG A 1 95 ? -4.986 -4.140 -6.219 1.00 72.19 95 ARG A N 1
ATOM 710 C CA . ARG A 1 95 ? -3.578 -4.237 -5.799 1.00 72.19 95 ARG A CA 1
ATOM 711 C C . ARG A 1 95 ? -3.424 -4.456 -4.299 1.00 72.19 95 ARG A C 1
ATOM 713 O O . ARG A 1 95 ? -2.368 -4.905 -3.876 1.00 72.19 95 ARG A O 1
ATOM 720 N N . LEU A 1 96 ? -4.448 -4.141 -3.514 1.00 75.00 96 LEU A N 1
ATOM 721 C CA . LEU A 1 96 ? -4.449 -4.247 -2.064 1.00 75.00 96 LEU A CA 1
ATOM 722 C C . LEU A 1 96 ? -5.489 -5.284 -1.627 1.00 75.00 96 LEU A C 1
ATOM 724 O O . LEU A 1 96 ? -6.638 -5.239 -2.068 1.00 75.00 96 LEU A O 1
ATOM 728 N N . SER A 1 97 ? -5.072 -6.230 -0.790 1.00 77.38 97 SER A N 1
ATOM 729 C CA . SER A 1 97 ? -5.921 -7.270 -0.20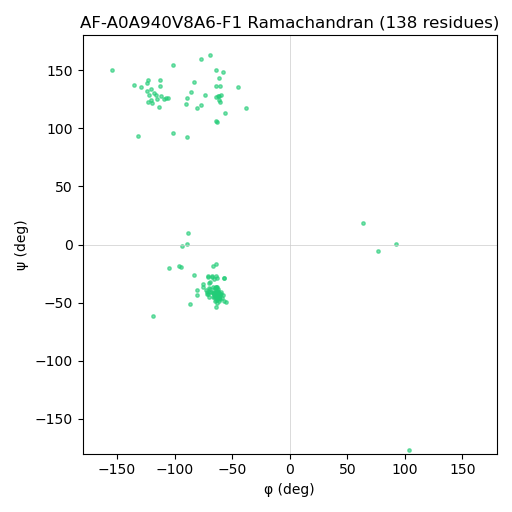9 1.00 77.38 97 SER A CA 1
ATOM 730 C C . SER A 1 97 ? -5.818 -7.208 1.307 1.00 77.38 97 SER A C 1
ATOM 732 O O . SER A 1 97 ? -4.720 -7.144 1.848 1.00 77.38 97 SER A O 1
ATOM 734 N N . ILE A 1 98 ? -6.950 -7.222 2.003 1.00 72.62 98 ILE A N 1
ATOM 735 C CA . ILE A 1 98 ? -6.969 -7.221 3.468 1.00 72.62 98 ILE A CA 1
ATOM 736 C C . ILE A 1 98 ? -6.710 -8.655 3.933 1.00 72.62 98 ILE A C 1
ATOM 738 O O . ILE A 1 98 ? -7.494 -9.551 3.625 1.00 72.62 98 ILE A O 1
ATOM 742 N N . GLU A 1 99 ? -5.609 -8.870 4.650 1.00 78.88 99 GLU A N 1
ATOM 743 C CA . GLU A 1 99 ? -5.231 -10.191 5.160 1.00 78.88 99 GLU A CA 1
ATOM 744 C C . GLU A 1 99 ? -5.887 -10.447 6.518 1.00 78.88 99 GLU A C 1
ATOM 746 O O . GLU A 1 99 ? -6.577 -11.449 6.706 1.00 78.88 99 GLU A O 1
ATOM 751 N N . SER A 1 100 ? -5.738 -9.501 7.448 1.00 71.75 100 SER A N 1
ATOM 752 C CA . SER A 1 100 ? -6.331 -9.601 8.779 1.00 71.75 100 SER A CA 1
ATOM 753 C C . SER A 1 100 ? -6.564 -8.236 9.412 1.00 71.75 100 SER A C 1
ATOM 755 O O . SER A 1 100 ? -5.805 -7.293 9.188 1.00 71.75 100 SER A O 1
ATOM 757 N N . VAL A 1 101 ? -7.582 -8.155 10.264 1.00 69.81 101 VAL A N 1
ATOM 758 C CA . VAL A 1 101 ? -7.798 -7.031 11.175 1.00 69.81 101 VAL A CA 1
ATOM 759 C C . VAL A 1 101 ? -7.847 -7.606 12.583 1.00 69.81 101 VAL A C 1
ATOM 761 O O . VAL A 1 101 ? -8.656 -8.489 12.852 1.00 69.81 101 VAL A O 1
ATOM 764 N N . ALA A 1 102 ? -6.973 -7.142 13.469 1.00 66.81 102 ALA A N 1
ATOM 765 C CA . ALA A 1 102 ? -6.965 -7.554 14.862 1.00 66.81 102 ALA A CA 1
ATOM 766 C C . ALA A 1 102 ? -7.347 -6.381 15.764 1.00 66.81 102 ALA A C 1
ATOM 768 O O . ALA A 1 102 ? -6.964 -5.233 15.541 1.00 66.81 102 ALA A O 1
ATOM 769 N N . TYR A 1 103 ? -8.114 -6.701 16.798 1.00 67.69 103 TYR A N 1
ATOM 770 C CA . TYR A 1 103 ? -8.533 -5.772 17.832 1.00 67.69 103 TYR A CA 1
ATOM 771 C C . TYR A 1 103 ? -8.032 -6.291 19.176 1.00 67.69 103 TYR A C 1
ATOM 773 O O . TYR A 1 103 ? -8.323 -7.430 19.550 1.00 67.69 103 TYR A O 1
ATOM 781 N N . ALA A 1 104 ? -7.275 -5.463 19.890 1.00 64.62 104 ALA A N 1
ATOM 782 C CA . ALA A 1 104 ? -6.790 -5.761 21.228 1.00 64.62 104 ALA A CA 1
ATOM 783 C C . ALA A 1 104 ? -7.328 -4.715 22.208 1.0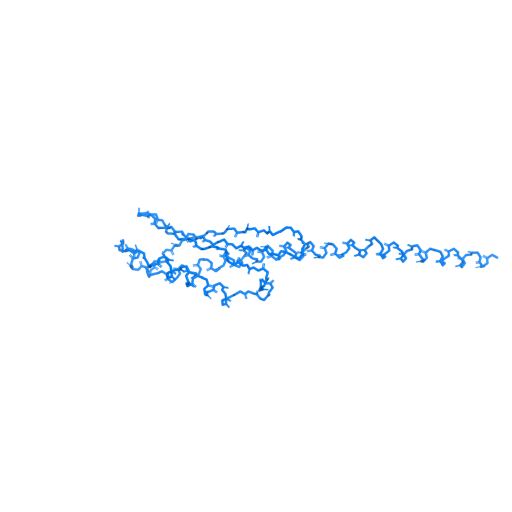0 64.62 104 ALA A C 1
ATOM 785 O O . ALA A 1 104 ? -7.086 -3.519 22.051 1.00 64.62 104 ALA A O 1
ATOM 786 N N . CYS A 1 105 ? -8.051 -5.178 23.227 1.00 58.41 105 CYS A N 1
ATOM 787 C CA . CYS A 1 105 ? -8.526 -4.359 24.335 1.00 58.41 105 CYS A CA 1
ATOM 788 C C . CYS A 1 105 ? -8.195 -5.082 25.638 1.00 58.41 105 CYS A C 1
ATOM 790 O O . CYS A 1 105 ? -8.936 -5.958 26.084 1.00 58.41 105 CYS A O 1
ATOM 792 N N . GLU A 1 106 ? -7.047 -4.753 26.224 1.00 58.12 106 GLU A N 1
ATOM 793 C CA . GLU A 1 106 ? -6.701 -5.214 27.567 1.00 58.12 106 GLU A CA 1
ATOM 794 C C . GLU A 1 106 ? -7.346 -4.280 28.598 1.00 58.12 106 GLU A C 1
ATOM 796 O O . GLU A 1 106 ? -7.399 -3.066 28.402 1.00 58.12 106 GLU A O 1
ATOM 801 N N . SER A 1 107 ? -7.877 -4.830 29.695 1.00 52.41 107 SER A N 1
ATOM 802 C CA . SER A 1 107 ? -8.527 -4.030 30.741 1.00 52.41 107 SER A CA 1
ATOM 803 C C . SER A 1 107 ? -7.578 -2.955 31.284 1.00 52.41 107 SER A C 1
ATOM 805 O O . SER A 1 107 ? -6.590 -3.272 31.941 1.00 52.41 107 SER A O 1
ATOM 807 N N . GLY A 1 108 ? -7.900 -1.682 31.029 1.00 53.38 108 GLY A N 1
ATOM 808 C CA . GLY A 1 108 ? -7.099 -0.526 31.449 1.00 53.38 108 GLY A CA 1
ATOM 809 C C . GLY A 1 108 ? -6.073 -0.027 30.422 1.00 53.38 108 GLY A C 1
ATOM 810 O O . GLY A 1 108 ? -5.383 0.948 30.711 1.00 53.38 108 GLY A O 1
ATOM 811 N N . ALA A 1 109 ? -5.981 -0.648 29.242 1.00 58.34 109 ALA A N 1
ATOM 812 C CA . ALA A 1 109 ? -5.161 -0.185 28.124 1.00 58.34 109 ALA A CA 1
ATOM 813 C C . ALA A 1 109 ? -6.011 0.534 27.061 1.00 58.34 109 ALA A C 1
ATOM 815 O O . ALA A 1 109 ? -7.208 0.282 26.923 1.00 58.34 109 ALA A O 1
ATOM 816 N N . ILE A 1 110 ? -5.378 1.430 26.298 1.00 62.66 110 ILE A N 1
ATOM 817 C CA . ILE A 1 110 ? -5.999 2.069 25.131 1.00 62.66 110 ILE A CA 1
ATOM 818 C C . ILE A 1 110 ? -6.276 0.967 24.096 1.00 62.66 110 ILE A C 1
ATOM 820 O O . ILE A 1 110 ? -5.353 0.210 23.783 1.00 62.66 110 ILE A O 1
ATOM 824 N N . PRO A 1 111 ? -7.510 0.830 23.578 1.00 65.12 111 PRO A N 1
ATOM 825 C CA . PRO A 1 111 ? -7.798 -0.198 22.593 1.00 65.12 111 PRO A CA 1
ATOM 826 C C . PRO A 1 111 ? -7.000 0.063 21.311 1.00 65.12 111 PRO A C 1
ATOM 828 O O . PRO A 1 111 ? -6.905 1.197 20.843 1.00 65.12 111 PRO A O 1
ATOM 831 N N . VAL A 1 112 ? -6.415 -0.990 20.741 1.00 68.69 112 VAL A N 1
ATOM 832 C CA . VAL A 1 112 ? -5.590 -0.912 19.528 1.00 68.69 112 VAL A CA 1
ATOM 833 C C . VAL A 1 112 ? -6.244 -1.730 18.427 1.00 68.69 112 VAL A C 1
ATOM 835 O O . VAL A 1 112 ? -6.583 -2.899 18.623 1.00 68.69 112 VAL A O 1
ATOM 838 N N . VAL A 1 113 ? -6.388 -1.123 17.250 1.00 70.88 113 VAL A N 1
ATOM 839 C CA . VAL A 1 113 ? -6.757 -1.827 16.017 1.00 70.88 113 VAL A CA 1
ATOM 840 C C . VAL A 1 113 ? -5.520 -1.935 15.152 1.00 70.88 113 VAL A C 1
ATOM 842 O O . VAL A 1 113 ? -4.893 -0.925 14.839 1.00 70.88 113 VAL A O 1
ATOM 845 N N . SER A 1 114 ? -5.184 -3.150 14.733 1.00 73.06 114 SER A N 1
ATOM 846 C CA . SER A 1 114 ? -4.184 -3.392 13.702 1.00 73.06 114 SER A CA 1
ATOM 847 C C . SER A 1 114 ? -4.830 -3.963 12.447 1.00 73.06 114 SER A C 1
ATOM 849 O O . SER A 1 114 ? -5.693 -4.834 12.502 1.00 73.06 114 SER A O 1
ATOM 851 N N . CYS A 1 115 ? -4.421 -3.457 11.290 1.00 74.62 115 CYS A N 1
ATOM 852 C CA . CYS A 1 115 ? -4.813 -3.965 9.988 1.00 74.62 115 CYS A CA 1
ATOM 853 C C . CYS A 1 115 ? -3.562 -4.361 9.213 1.00 74.62 115 CYS A C 1
ATOM 855 O O . CYS A 1 115 ? -2.613 -3.583 9.084 1.00 74.62 115 CYS A O 1
ATOM 857 N N . THR A 1 116 ? -3.581 -5.586 8.704 1.00 78.19 116 THR A N 1
ATOM 858 C CA . THR A 1 116 ? -2.553 -6.144 7.837 1.00 78.19 116 THR A CA 1
ATOM 859 C C . THR A 1 116 ? -3.120 -6.266 6.436 1.00 78.19 116 THR A C 1
ATOM 861 O O . THR A 1 116 ? -4.173 -6.877 6.224 1.00 78.19 116 THR A O 1
ATOM 864 N N . VAL A 1 117 ? -2.420 -5.666 5.480 1.00 77.38 117 VAL A N 1
ATOM 865 C CA . VAL A 1 117 ? -2.783 -5.691 4.067 1.00 77.38 117 VAL A CA 1
ATOM 866 C C . VAL A 1 117 ? -1.633 -6.245 3.238 1.00 77.38 117 VAL A C 1
ATOM 868 O O . VAL A 1 117 ? -0.469 -5.907 3.446 1.00 77.38 117 VAL A O 1
ATOM 871 N N . GLU A 1 118 ? -1.969 -7.074 2.264 1.00 81.94 118 GLU A N 1
ATOM 872 C CA . GLU A 1 118 ? -1.062 -7.523 1.218 1.00 81.94 118 GLU A CA 1
ATOM 873 C C . GLU A 1 118 ? -1.146 -6.536 0.050 1.00 81.94 118 GLU A C 1
ATOM 875 O O . GLU A 1 118 ? -2.228 -6.256 -0.475 1.00 81.94 118 GLU A O 1
ATOM 880 N N . ILE A 1 119 ? -0.000 -6.006 -0.367 1.00 77.75 119 ILE A N 1
ATOM 881 C CA . ILE A 1 119 ? 0.122 -5.087 -1.494 1.00 77.75 119 ILE A CA 1
ATOM 882 C C . ILE A 1 119 ? 0.873 -5.797 -2.615 1.00 77.75 119 ILE A C 1
ATOM 884 O O . ILE A 1 119 ? 1.979 -6.309 -2.431 1.00 77.75 119 ILE A O 1
ATOM 888 N N . ARG A 1 120 ? 0.277 -5.783 -3.806 1.00 81.00 120 ARG A N 1
ATOM 889 C CA . ARG A 1 120 ? 0.852 -6.301 -5.047 1.00 81.00 120 ARG A CA 1
ATOM 890 C C . ARG A 1 120 ? 1.380 -5.143 -5.890 1.00 81.00 120 ARG A C 1
ATOM 892 O O . ARG A 1 120 ? 0.594 -4.507 -6.603 1.00 81.00 120 ARG A O 1
ATOM 899 N N . PRO A 1 121 ? 2.685 -4.826 -5.802 1.00 71.56 121 PRO A N 1
ATOM 900 C CA . PRO A 1 121 ? 3.277 -3.802 -6.646 1.00 71.56 121 PRO A CA 1
ATOM 901 C C . PRO A 1 121 ? 3.336 -4.264 -8.106 1.00 71.56 121 PRO A C 1
ATOM 903 O O . PRO A 1 121 ? 3.229 -5.450 -8.417 1.00 71.56 121 PRO A O 1
ATOM 906 N N . PHE A 1 122 ? 3.527 -3.311 -9.017 1.00 67.69 122 PHE A N 1
ATOM 907 C CA . PHE A 1 122 ? 3.689 -3.616 -10.441 1.00 67.69 122 PHE A CA 1
ATOM 908 C C . PHE A 1 122 ? 5.045 -4.281 -10.734 1.00 67.69 122 PHE A C 1
ATOM 910 O O . PHE A 1 122 ? 5.172 -5.047 -11.686 1.00 67.69 122 PHE A O 1
ATOM 917 N N . TYR A 1 123 ? 6.052 -3.987 -9.905 1.00 64.75 123 TYR A N 1
ATOM 918 C CA . TYR A 1 123 ? 7.378 -4.596 -9.925 1.00 64.75 123 TYR A CA 1
ATOM 919 C C . TYR A 1 123 ? 7.837 -4.944 -8.507 1.00 64.75 123 TYR A C 1
ATOM 921 O O . TYR A 1 123 ? 7.734 -4.119 -7.600 1.00 64.75 123 TYR A O 1
ATOM 929 N N . GLY A 1 124 ? 8.427 -6.130 -8.354 1.00 66.56 124 GLY A N 1
ATOM 930 C CA . GLY A 1 124 ? 8.948 -6.634 -7.083 1.00 66.56 124 GLY A CA 1
ATOM 931 C C . GLY A 1 124 ? 8.049 -7.691 -6.447 1.00 66.56 124 GLY A C 1
ATOM 932 O O . GLY A 1 124 ? 7.052 -8.113 -7.034 1.00 66.56 124 GLY A O 1
ATOM 933 N N . ASP A 1 125 ? 8.443 -8.129 -5.256 1.00 74.44 125 ASP A N 1
ATOM 934 C CA . ASP A 1 125 ? 7.698 -9.118 -4.484 1.00 74.44 125 ASP A CA 1
ATOM 935 C C . ASP A 1 125 ? 6.474 -8.491 -3.806 1.00 74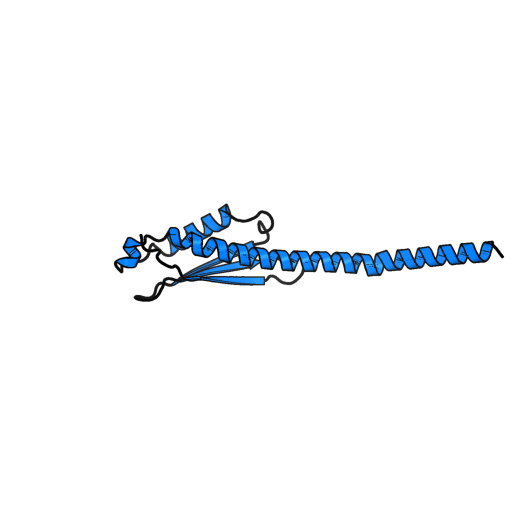.44 125 ASP A C 1
ATOM 937 O O . ASP A 1 125 ? 6.388 -7.274 -3.618 1.00 74.44 125 ASP A O 1
ATOM 941 N N . GLN A 1 126 ? 5.513 -9.339 -3.439 1.00 77.50 126 GLN A N 1
ATOM 942 C CA . GLN A 1 126 ? 4.369 -8.929 -2.629 1.00 77.50 126 GLN A CA 1
ATOM 943 C C . GLN A 1 126 ? 4.859 -8.404 -1.280 1.00 77.50 126 GLN A C 1
ATOM 945 O O . GLN A 1 126 ? 5.743 -8.994 -0.656 1.00 77.50 126 GLN A O 1
ATOM 950 N N . VAL A 1 127 ? 4.277 -7.295 -0.833 1.00 80.12 127 VAL A N 1
ATOM 951 C CA . VAL A 1 127 ? 4.659 -6.650 0.422 1.00 80.12 127 VAL A CA 1
ATOM 952 C C . VAL A 1 127 ? 3.488 -6.716 1.382 1.00 80.12 127 VAL A C 1
ATOM 954 O O . VAL A 1 127 ? 2.395 -6.256 1.062 1.00 80.12 127 VAL A O 1
ATOM 957 N N . VAL A 1 128 ? 3.732 -7.258 2.570 1.00 80.94 128 VAL A N 1
ATOM 958 C CA . VAL A 1 128 ? 2.768 -7.230 3.669 1.00 80.94 128 VAL A CA 1
ATOM 959 C C . VAL A 1 128 ? 3.015 -5.965 4.480 1.00 80.94 128 VAL A C 1
ATOM 961 O O . VAL A 1 128 ? 4.118 -5.741 4.983 1.00 80.94 128 VAL A O 1
ATOM 964 N N . LEU A 1 129 ? 1.996 -5.118 4.581 1.00 78.88 129 LEU A N 1
ATOM 965 C CA . LEU A 1 129 ? 2.030 -3.884 5.349 1.00 78.88 129 LEU A CA 1
ATOM 966 C C . LEU A 1 129 ? 1.060 -4.004 6.524 1.00 78.88 129 LEU A C 1
ATOM 968 O O . LEU A 1 129 ? -0.145 -4.142 6.330 1.00 78.88 129 LEU A O 1
ATOM 972 N N . THR A 1 130 ? 1.588 -3.920 7.742 1.00 77.56 130 THR A N 1
ATOM 973 C CA . THR A 1 130 ? 0.780 -3.896 8.966 1.00 77.56 130 THR A CA 1
ATOM 974 C C . THR A 1 130 ? 0.808 -2.498 9.559 1.00 77.56 130 THR A C 1
ATOM 976 O O . THR A 1 130 ? 1.881 -1.942 9.798 1.00 77.56 130 THR A O 1
ATOM 979 N N . ARG A 1 131 ? -0.372 -1.930 9.801 1.00 79.19 131 ARG A N 1
ATOM 980 C CA . ARG A 1 131 ? -0.552 -0.641 10.474 1.00 79.19 131 ARG A CA 1
ATOM 981 C C . ARG A 1 131 ? -1.442 -0.808 11.686 1.00 79.19 131 ARG A C 1
ATOM 983 O O . ARG A 1 131 ? -2.392 -1.582 11.654 1.00 79.19 131 ARG A O 1
ATOM 990 N N . SER A 1 132 ? -1.117 -0.093 12.753 1.00 72.06 132 SER A N 1
ATOM 991 C CA . SER A 1 132 ? -1.869 -0.108 14.001 1.00 72.06 132 SER A CA 1
ATOM 992 C C . SER A 1 132 ? -2.189 1.311 14.428 1.00 72.06 132 SER A C 1
ATOM 994 O O . SER A 1 132 ? -1.306 2.166 14.401 1.00 72.06 132 SER A O 1
ATOM 996 N N . ALA A 1 133 ? -3.428 1.539 14.845 1.00 68.25 133 ALA A N 1
ATOM 997 C CA . ALA A 1 133 ? -3.869 2.800 15.411 1.00 68.25 133 ALA A CA 1
ATOM 998 C C . ALA A 1 133 ? -4.384 2.579 16.834 1.00 68.25 133 ALA A C 1
ATOM 1000 O O . ALA A 1 133 ? -5.151 1.649 17.102 1.00 68.25 133 ALA A O 1
ATOM 1001 N N . GLU A 1 134 ? -3.948 3.456 17.733 1.00 66.31 134 GLU A N 1
ATOM 1002 C CA . GLU A 1 134 ? -4.535 3.603 19.057 1.00 66.31 134 GLU A CA 1
ATOM 1003 C C . GLU A 1 134 ? -5.884 4.307 18.915 1.00 66.31 134 GLU A C 1
ATOM 1005 O O . GLU A 1 134 ? -6.010 5.347 18.263 1.00 66.31 134 GLU A O 1
ATOM 1010 N N . LEU A 1 135 ? -6.912 3.713 19.504 1.00 63.22 135 LEU A N 1
ATOM 1011 C CA . LEU A 1 135 ? -8.270 4.218 19.453 1.00 63.22 135 LEU A CA 1
ATOM 1012 C C . LEU A 1 135 ? -8.444 5.171 20.634 1.00 63.22 135 LEU A C 1
ATOM 1014 O O . LEU A 1 135 ? -8.748 4.763 21.756 1.00 63.22 135 LEU A O 1
ATOM 1018 N N . PHE A 1 136 ? -8.199 6.455 20.392 1.00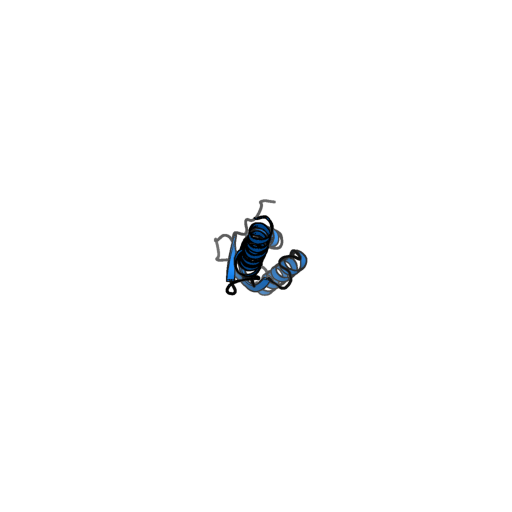 55.56 136 PHE A N 1
ATOM 1019 C CA . PHE A 1 136 ? -8.437 7.483 21.395 1.00 55.56 136 PHE A CA 1
ATOM 1020 C C . PHE A 1 136 ? -9.934 7.774 21.485 1.00 55.56 136 PHE A C 1
ATOM 1022 O O . PHE A 1 136 ? -10.553 8.223 20.522 1.00 55.56 136 PHE A O 1
ATOM 1029 N N . LEU A 1 137 ? -10.505 7.556 22.668 1.00 52.75 137 LEU A N 1
ATOM 1030 C CA . LEU A 1 137 ? -11.821 8.078 23.017 1.00 52.75 137 LEU A CA 1
ATOM 1031 C C . LEU A 1 137 ? -11.724 9.609 23.022 1.00 52.75 137 LEU A C 1
ATOM 1033 O O . LEU A 1 137 ? -11.110 10.196 23.914 1.00 52.75 137 LEU A O 1
ATOM 1037 N N . LEU A 1 138 ? -12.290 10.259 22.005 1.00 42.81 138 LEU A N 1
ATOM 1038 C CA . LEU A 1 138 ? -12.524 11.699 22.053 1.00 42.81 138 LEU A CA 1
ATOM 1039 C C . LEU A 1 138 ? -13.490 11.971 23.220 1.00 42.81 138 LEU A C 1
ATOM 1041 O O . LEU A 1 138 ? -14.536 11.322 23.282 1.00 42.81 138 LEU A O 1
ATOM 1045 N N . PRO A 1 139 ? -13.168 12.885 24.155 1.00 38.81 139 PRO A N 1
ATOM 1046 C CA . PRO A 1 139 ? -14.140 13.297 25.156 1.00 38.81 139 PRO A CA 1
ATOM 1047 C C . PRO A 1 139 ? -15.326 13.959 24.441 1.00 38.81 139 PRO A C 1
ATOM 1049 O O . PRO A 1 139 ? -15.120 14.836 23.598 1.00 38.81 139 PRO A O 1
ATOM 1052 N N . ALA A 1 140 ? -16.531 13.474 24.751 1.00 39.59 140 ALA A N 1
ATOM 1053 C CA . ALA A 1 140 ? -17.808 13.982 24.249 1.00 39.59 140 ALA A CA 1
ATOM 1054 C C . ALA A 1 140 ? -18.049 15.458 24.609 1.00 39.59 140 ALA A C 1
ATOM 1056 O O . ALA A 1 140 ? -17.574 15.898 25.684 1.00 39.59 140 ALA A O 1
#

pLDDT: mean 71.48, std 12.84, range [38.81, 92.69]